Protein AF-A0A0L6VAX1-F1 (afdb_monomer)

Secondary structure (DSSP, 8-state):
------------PPB---TTHHHHHHHHHHHHHHHH-TTT-SSHHHHHHHHHHTB-GGGHHHHHHHHHHHHHT--

Nearest PDB structures (foldseek):
  7v3i-assembly1_D  TM=3.111E-01  e=7.757E+00  Dengue virus 2 Thailand/NGS-C/1944

Mean predicted aligned error: 7.7 Å

Organism: NCBI:txid27349

pLDDT: mean 81.94, std 18.38, range [28.28, 95.12]

Foldseek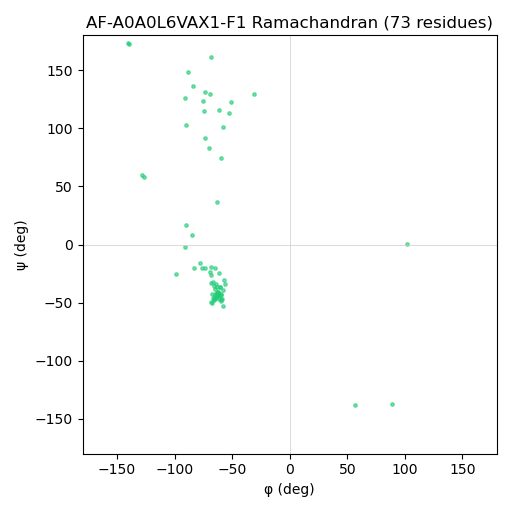 3Di:
DDPPPPPPPDDLQAAAPDDDPSVVVNCVVLVVVCVVCCVQDVDVLSSLLVNLVSHDHPSVVVSVVVNVVSVVPDD

Solvent-accessible surface area (backbone atoms only — not comparable to full-atom values): 4568 Å² total; per-residue (Å²): 135,80,82,75,79,69,91,62,96,62,76,84,74,54,45,49,69,58,76,63,71,58,45,54,52,48,51,51,52,54,51,51,52,43,69,75,36,48,87,78,33,80,47,71,63,52,47,51,48,50,55,43,69,38,39,25,74,72,35,38,75,62,30,51,65,50,42,55,49,61,63,66,72,56,134

Structure (mmCIF, N/CA/C/O backbone):
data_AF-A0A0L6VAX1-F1
#
_entry.id   AF-A0A0L6VAX1-F1
#
loop_
_atom_site.group_PDB
_atom_site.id
_atom_site.type_symbol
_atom_site.label_atom_id
_atom_site.label_alt_id
_atom_site.label_comp_id
_atom_site.label_asym_id
_atom_site.label_entity_id
_atom_site.label_seq_id
_atom_site.pdbx_PDB_ins_code
_atom_site.Cartn_x
_atom_site.Cartn_y
_atom_site.Cartn_z
_atom_site.occupancy
_atom_site.B_iso_or_equiv
_atom_site.auth_seq_id
_atom_site.auth_comp_id
_atom_site.auth_asym_id
_atom_site.auth_atom_id
_atom_site.pdbx_PDB_model_num
ATOM 1 N N . MET A 1 1 ? -3.555 -24.536 18.331 1.00 33.34 1 MET A N 1
ATOM 2 C CA . MET A 1 1 ? -4.529 -23.649 17.666 1.00 33.34 1 MET A CA 1
ATOM 3 C C . MET A 1 1 ? -3.950 -23.309 16.309 1.00 33.34 1 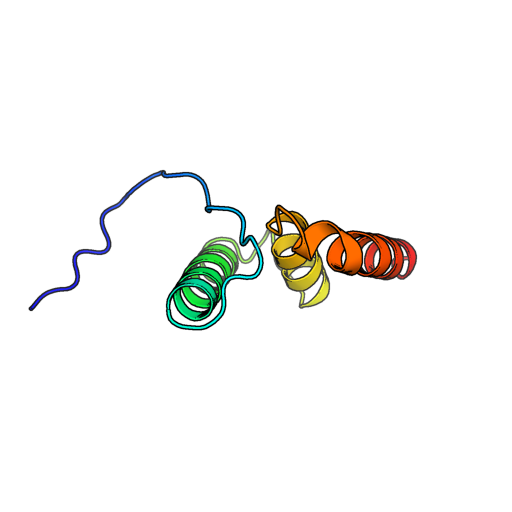MET A C 1
ATOM 5 O O . MET A 1 1 ? -3.052 -22.488 16.213 1.00 33.34 1 MET A O 1
ATOM 9 N N . THR A 1 2 ? -4.330 -24.079 15.298 1.00 28.28 2 THR 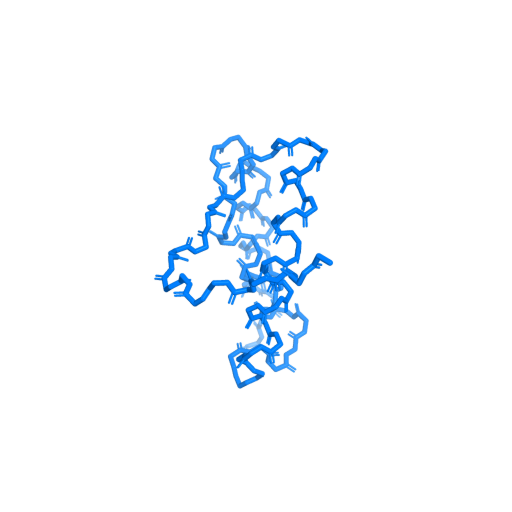A N 1
ATOM 10 C CA . THR A 1 2 ? -3.815 -23.957 13.934 1.00 28.28 2 THR A CA 1
ATOM 11 C C . THR A 1 2 ? -4.454 -22.717 13.323 1.00 28.28 2 THR A C 1
ATOM 13 O O . THR A 1 2 ? -5.677 -22.666 13.210 1.00 28.28 2 THR A O 1
ATOM 16 N N . LEU A 1 3 ? -3.663 -21.689 13.003 1.00 31.98 3 LEU A N 1
ATOM 17 C CA . LEU A 1 3 ? -4.171 -20.529 12.278 1.00 31.98 3 LEU A CA 1
ATOM 18 C C . LEU A 1 3 ? -4.388 -20.974 10.832 1.00 31.98 3 LEU A C 1
ATOM 20 O O . LEU A 1 3 ? -3.464 -20.968 10.023 1.00 31.98 3 LEU A O 1
ATOM 24 N N . SER A 1 4 ? -5.603 -21.437 10.543 1.00 35.56 4 SER A N 1
ATOM 25 C CA . SER A 1 4 ? -6.076 -21.629 9.181 1.00 35.56 4 SER A CA 1
ATOM 26 C C . SER A 1 4 ? -5.983 -20.281 8.483 1.00 35.56 4 SER A C 1
ATOM 28 O O . SER A 1 4 ? -6.831 -19.412 8.685 1.00 35.56 4 SER A O 1
ATOM 30 N N . ILE A 1 5 ? -4.943 -20.095 7.674 1.00 49.00 5 ILE A N 1
ATOM 31 C CA . ILE A 1 5 ? -4.923 -19.043 6.665 1.00 49.00 5 ILE A CA 1
ATOM 32 C C . ILE A 1 5 ? -5.934 -19.518 5.627 1.00 49.00 5 ILE A C 1
ATOM 34 O O . ILE A 1 5 ? -5.607 -20.248 4.692 1.00 49.00 5 ILE A O 1
ATOM 38 N N . GLY A 1 6 ? -7.207 -19.230 5.9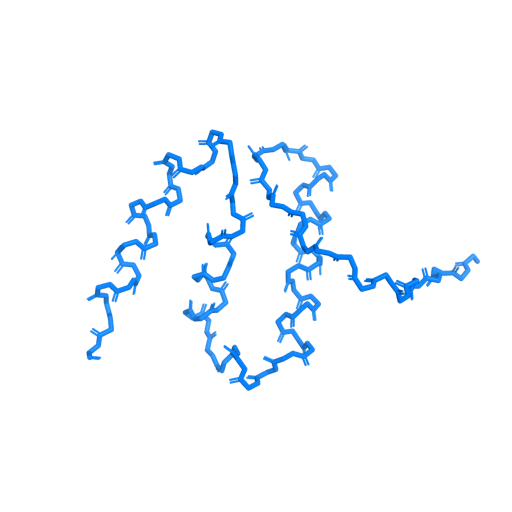04 1.00 41.38 6 GLY A N 1
ATOM 39 C CA . GLY A 1 6 ? -8.285 -19.442 4.965 1.00 41.38 6 GLY A CA 1
ATOM 40 C C . GLY A 1 6 ? -7.875 -18.778 3.665 1.00 41.38 6 GLY A C 1
ATOM 41 O O . GLY A 1 6 ? -7.552 -17.590 3.649 1.00 41.38 6 GLY A O 1
ATOM 42 N N . GLN A 1 7 ? -7.846 -19.578 2.605 1.00 44.78 7 GLN A N 1
ATOM 43 C CA . GLN A 1 7 ? -7.855 -19.140 1.218 1.00 44.78 7 GLN A CA 1
ATOM 44 C C . GLN A 1 7 ? -9.143 -18.339 0.996 1.00 44.78 7 GLN A C 1
ATOM 46 O O . GLN A 1 7 ? -10.124 -18.823 0.445 1.00 44.78 7 GLN A O 1
ATOM 51 N N . ASN A 1 8 ? -9.157 -17.122 1.518 1.00 39.22 8 ASN A N 1
ATOM 52 C CA . ASN A 1 8 ? -10.101 -16.094 1.174 1.00 39.22 8 ASN A CA 1
ATOM 53 C C . ASN A 1 8 ? -9.440 -15.362 0.017 1.00 39.22 8 ASN A C 1
ATOM 55 O O . ASN A 1 8 ? -8.532 -14.560 0.220 1.00 39.22 8 ASN A O 1
ATOM 59 N N . SER A 1 9 ? -9.898 -15.623 -1.197 1.00 47.56 9 SER A N 1
ATOM 60 C CA . SER A 1 9 ? -9.690 -14.778 -2.375 1.00 47.56 9 SER A CA 1
ATOM 61 C C . SER A 1 9 ? -10.355 -13.391 -2.214 1.00 47.56 9 SER A C 1
ATOM 63 O O . SER A 1 9 ? -10.906 -12.829 -3.156 1.00 47.56 9 SER A O 1
ATOM 65 N N . CYS A 1 10 ? -10.335 -12.834 -1.001 1.00 41.56 10 CYS A N 1
ATOM 66 C CA . CYS A 1 10 ? -11.014 -11.615 -0.604 1.00 41.56 10 CYS A CA 1
ATOM 67 C C . CYS A 1 10 ? -10.080 -10.426 -0.816 1.00 41.56 10 CYS A C 1
ATOM 69 O O . CYS A 1 10 ? -8.951 -10.431 -0.332 1.00 41.56 10 CYS A O 1
ATOM 71 N N . LEU A 1 11 ? -10.576 -9.431 -1.556 1.00 56.09 11 LEU A N 1
ATOM 72 C CA . LEU A 1 11 ? -9.974 -8.115 -1.764 1.00 56.09 11 LEU A CA 1
ATOM 73 C C . LEU A 1 11 ? -9.154 -7.647 -0.555 1.00 56.09 11 LEU A C 1
ATOM 75 O O . LEU A 1 11 ? -9.667 -7.626 0.563 1.00 56.09 11 LEU A O 1
ATOM 79 N N . LEU A 1 12 ? -7.912 -7.223 -0.804 1.00 71.50 12 LEU A N 1
ATOM 80 C CA . LEU A 1 12 ? -7.130 -6.470 0.170 1.00 71.50 12 LEU A CA 1
ATOM 81 C C . LEU A 1 12 ? -7.969 -5.271 0.630 1.00 71.50 12 LEU A C 1
ATOM 83 O O . LEU A 1 12 ? -8.295 -4.387 -0.169 1.00 71.50 12 LEU A O 1
ATOM 87 N N . GLU A 1 13 ? -8.367 -5.271 1.900 1.00 78.06 13 GLU A N 1
ATOM 88 C CA . GLU A 1 13 ? -9.157 -4.180 2.454 1.00 78.06 13 GLU A CA 1
ATOM 89 C C . GLU A 1 13 ? -8.279 -2.929 2.537 1.00 78.06 13 GLU A C 1
ATOM 91 O O . GLU A 1 13 ? -7.144 -2.970 3.021 1.00 78.06 13 GLU A O 1
ATOM 96 N N . ARG A 1 14 ? -8.784 -1.809 2.007 1.00 87.38 14 ARG A N 1
ATOM 97 C CA . ARG A 1 14 ? -8.015 -0.565 1.980 1.00 87.38 14 ARG A CA 1
ATOM 98 C C . ARG A 1 14 ? -7.959 0.041 3.374 1.00 87.38 14 ARG A C 1
ATOM 100 O O . ARG A 1 14 ? -8.997 0.256 3.992 1.00 87.38 14 ARG A O 1
ATOM 107 N N . PHE A 1 15 ? -6.765 0.411 3.811 1.00 89.88 15 PHE A N 1
ATOM 108 C CA . PHE A 1 15 ? -6.520 0.959 5.136 1.00 89.88 15 PHE A CA 1
ATOM 109 C C . PHE A 1 15 ? -6.984 2.409 5.257 1.00 89.88 15 PHE A C 1
ATOM 111 O O . PHE A 1 15 ? -6.520 3.275 4.518 1.00 89.88 15 PHE A O 1
ATOM 118 N N . ASP A 1 16 ? -7.862 2.681 6.215 1.00 90.25 16 ASP A N 1
ATOM 119 C CA . ASP A 1 16 ? -8.465 4.000 6.427 1.00 90.25 16 ASP A CA 1
ATOM 120 C C . ASP A 1 16 ? -7.690 4.900 7.403 1.00 90.25 16 ASP A C 1
ATOM 122 O O . ASP A 1 16 ? -8.068 6.054 7.607 1.00 90.25 16 ASP A O 1
ATOM 126 N N . GLY A 1 17 ? -6.597 4.394 7.986 1.00 87.25 17 GLY A N 1
ATOM 127 C CA . GLY A 1 17 ? -5.790 5.107 8.980 1.00 87.25 17 GLY A CA 1
ATOM 128 C C . GLY A 1 17 ? -6.028 4.683 10.421 1.00 87.25 17 GLY A C 1
ATOM 129 O O . GLY A 1 17 ? -5.376 5.224 11.314 1.00 87.25 17 GLY A O 1
ATOM 130 N N . THR A 1 18 ? -6.922 3.724 10.670 1.00 90.75 18 THR A N 1
ATOM 131 C CA . THR A 1 18 ? -7.217 3.242 12.021 1.00 90.75 18 THR A CA 1
ATOM 132 C C . THR A 1 18 ? -5.978 2.629 12.687 1.00 90.75 18 THR A C 1
ATOM 134 O O . THR A 1 18 ? -5.441 1.604 12.267 1.00 90.75 18 THR A O 1
ATOM 137 N N . CYS A 1 19 ? -5.510 3.245 13.772 1.00 84.56 19 CYS A N 1
ATOM 138 C CA . CYS A 1 19 ? -4.364 2.753 14.537 1.00 84.56 19 CYS A CA 1
ATOM 139 C C . CYS A 1 19 ? -4.653 1.428 15.272 1.00 84.56 19 CYS A C 1
ATOM 141 O O . CYS A 1 19 ? -5.797 1.069 15.547 1.00 84.56 19 CYS A O 1
ATOM 143 N N . GLY A 1 20 ? -3.587 0.724 15.665 1.00 89.75 20 GLY A N 1
ATOM 144 C CA . GLY A 1 20 ? -3.676 -0.497 16.470 1.00 89.75 20 GLY A CA 1
ATOM 145 C C . GLY A 1 20 ? -3.811 -1.766 15.616 1.00 89.75 20 GLY A C 1
ATOM 146 O O . GLY A 1 20 ? -3.088 -1.895 14.625 1.00 89.75 20 GLY A O 1
ATOM 147 N N . PRO A 1 21 ? -4.690 -2.721 15.974 1.00 90.06 21 PRO A N 1
ATOM 148 C CA . PRO A 1 21 ? -4.781 -4.014 15.288 1.00 90.06 21 PRO A CA 1
ATOM 149 C C . PRO A 1 21 ? -5.022 -3.918 13.775 1.00 90.06 21 PRO A C 1
ATOM 151 O O . PRO A 1 21 ? -4.485 -4.729 13.025 1.00 90.06 21 PRO A O 1
ATOM 154 N N . ALA A 1 22 ? -5.771 -2.908 13.320 1.00 87.31 22 ALA A N 1
ATOM 155 C CA . ALA A 1 22 ? -6.034 -2.680 11.899 1.00 87.31 22 ALA A CA 1
ATOM 156 C C . ALA A 1 22 ? -4.751 -2.361 11.110 1.00 87.31 22 ALA A C 1
ATOM 158 O O . ALA A 1 22 ? -4.522 -2.942 10.051 1.00 87.31 22 ALA A O 1
ATOM 159 N N . MET A 1 23 ? -3.862 -1.525 11.660 1.00 89.44 23 MET A N 1
ATOM 160 C CA . MET A 1 23 ? -2.558 -1.233 11.050 1.00 89.44 23 MET A CA 1
ATOM 161 C C . MET A 1 23 ? -1.698 -2.497 10.936 1.00 89.44 23 MET A C 1
ATOM 163 O O . MET A 1 23 ? -1.086 -2.749 9.900 1.00 89.44 23 MET A O 1
ATOM 167 N N . GLN A 1 24 ? -1.667 -3.326 11.984 1.00 91.06 24 GLN A N 1
ATOM 168 C CA . GLN A 1 24 ? -0.906 -4.575 11.951 1.00 91.06 24 GLN A CA 1
ATOM 169 C C . GLN A 1 24 ? -1.470 -5.552 10.912 1.00 91.06 24 GLN A C 1
ATOM 171 O O . GLN A 1 24 ? -0.699 -6.144 10.158 1.00 91.06 24 GLN A O 1
ATOM 176 N N . ALA A 1 25 ? -2.796 -5.697 10.843 1.00 90.56 25 ALA A N 1
ATOM 177 C CA . ALA A 1 25 ? -3.451 -6.544 9.852 1.00 90.56 25 ALA A CA 1
ATOM 178 C C . ALA A 1 25 ? -3.156 -6.066 8.422 1.00 90.56 25 ALA A C 1
ATOM 180 O O . ALA A 1 25 ? -2.800 -6.879 7.570 1.00 90.56 25 ALA A O 1
ATOM 181 N N . PHE A 1 26 ? -3.212 -4.754 8.179 1.00 90.81 26 PHE A N 1
ATOM 182 C CA . PHE A 1 26 ? -2.865 -4.159 6.891 1.00 90.81 26 PHE A CA 1
ATOM 183 C C . PHE A 1 26 ? -1.412 -4.451 6.488 1.00 90.81 26 PHE A C 1
ATOM 185 O O . PHE A 1 26 ? -1.158 -4.919 5.376 1.00 90.81 26 PHE A O 1
ATOM 192 N N . LEU A 1 27 ? -0.451 -4.244 7.396 1.00 91.56 27 LEU A N 1
ATOM 193 C CA . LEU A 1 27 ? 0.963 -4.539 7.133 1.00 91.56 27 LEU A CA 1
ATOM 194 C C . LEU A 1 27 ? 1.206 -6.030 6.869 1.00 91.56 27 LEU A C 1
ATOM 196 O O . LEU A 1 27 ? 1.971 -6.384 5.975 1.00 91.56 27 LEU A O 1
ATOM 200 N N . GLN A 1 28 ? 0.550 -6.914 7.624 1.00 93.31 28 GLN A N 1
ATOM 201 C CA . GLN A 1 28 ? 0.677 -8.357 7.427 1.00 93.31 28 GLN A CA 1
ATOM 202 C C . GLN A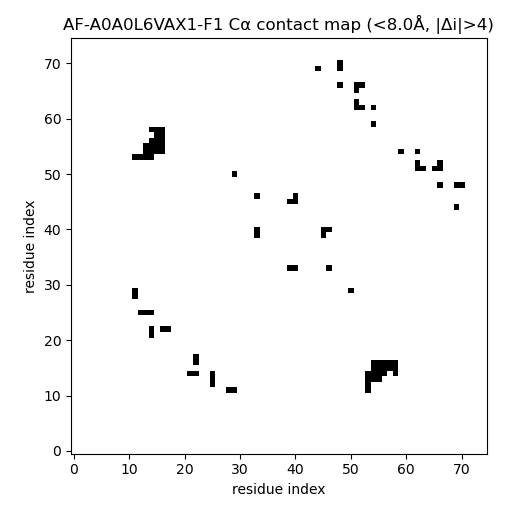 1 28 ? 0.111 -8.794 6.073 1.00 93.31 28 GLN A C 1
ATOM 204 O O . GLN A 1 28 ? 0.773 -9.535 5.350 1.00 93.31 28 GLN A O 1
ATOM 209 N N . GLN A 1 29 ? -1.082 -8.324 5.703 1.00 91.69 29 GLN A N 1
ATOM 210 C CA . GLN A 1 29 ? -1.718 -8.691 4.436 1.00 91.69 29 GLN A CA 1
ATOM 211 C C . GLN A 1 29 ? -0.947 -8.149 3.231 1.00 91.69 29 GLN A C 1
ATOM 213 O O . GLN A 1 29 ? -0.672 -8.899 2.295 1.00 91.69 29 GLN A O 1
ATOM 218 N N . THR A 1 30 ? -0.541 -6.876 3.263 1.00 91.81 30 THR A N 1
ATOM 219 C CA . THR A 1 30 ? 0.259 -6.279 2.182 1.00 91.81 30 THR A CA 1
ATOM 220 C C . THR A 1 30 ? 1.627 -6.945 2.060 1.00 91.81 30 THR A C 1
ATOM 222 O O . THR A 1 30 ? 2.046 -7.266 0.952 1.00 91.81 30 THR A O 1
ATOM 225 N N . GLY A 1 31 ? 2.292 -7.237 3.182 1.00 92.62 31 GLY A N 1
ATOM 226 C CA . GLY A 1 31 ? 3.558 -7.967 3.196 1.00 92.62 31 GLY A CA 1
ATOM 227 C C . GLY A 1 31 ? 3.441 -9.366 2.588 1.00 92.62 31 GLY A C 1
ATOM 228 O O . GLY A 1 31 ? 4.239 -9.726 1.725 1.00 92.62 31 GLY A O 1
ATOM 229 N N . LEU A 1 32 ? 2.420 -10.137 2.978 1.00 94.19 32 LEU A N 1
ATOM 230 C CA . LEU A 1 32 ? 2.158 -11.461 2.405 1.00 94.19 32 LEU A CA 1
ATOM 231 C C . LEU A 1 32 ? 1.842 -11.388 0.907 1.00 94.19 32 LEU A C 1
ATOM 233 O O . LEU A 1 32 ? 2.346 -12.211 0.147 1.00 94.19 32 LEU A O 1
ATOM 237 N N . TYR A 1 33 ? 1.060 -10.396 0.471 1.00 92.81 33 TYR A N 1
ATOM 238 C CA . TYR A 1 33 ? 0.746 -10.207 -0.946 1.00 92.81 33 TYR A CA 1
ATOM 239 C C . TYR A 1 33 ? 2.003 -9.908 -1.770 1.00 92.81 33 TYR A C 1
ATOM 241 O O . TYR A 1 33 ? 2.197 -10.518 -2.822 1.00 92.81 33 TYR A O 1
ATOM 249 N N . CYS A 1 34 ? 2.883 -9.032 -1.273 1.00 93.25 34 CYS A N 1
ATOM 250 C CA . CYS A 1 34 ? 4.154 -8.724 -1.926 1.00 93.25 34 CYS A CA 1
ATOM 251 C C . CYS A 1 34 ? 5.069 -9.953 -2.019 1.00 93.25 34 CYS A C 1
ATOM 253 O O . CYS A 1 34 ? 5.681 -10.187 -3.056 1.00 93.25 34 CYS A O 1
ATOM 255 N N . LEU A 1 35 ? 5.140 -10.759 -0.953 1.00 92.19 35 LEU A N 1
ATOM 256 C CA . LEU A 1 35 ? 5.930 -11.995 -0.932 1.00 92.19 35 LEU A CA 1
ATOM 257 C C . LEU A 1 35 ? 5.385 -13.065 -1.887 1.00 92.19 35 LEU A C 1
ATOM 259 O O . LEU A 1 35 ? 6.162 -13.844 -2.431 1.00 92.19 35 LEU A O 1
ATOM 263 N N . ALA A 1 36 ? 4.066 -13.108 -2.086 1.00 93.19 36 ALA A N 1
ATOM 264 C CA . ALA A 1 36 ? 3.417 -14.052 -2.991 1.00 93.19 36 ALA A CA 1
ATOM 265 C C . ALA A 1 36 ? 3.570 -13.681 -4.480 1.00 93.19 36 ALA A C 1
ATOM 267 O O . ALA A 1 36 ? 3.435 -14.561 -5.325 1.00 93.19 36 ALA A O 1
ATOM 268 N N . HIS A 1 37 ? 3.868 -12.414 -4.797 1.00 93.00 37 HIS A N 1
ATOM 269 C CA . HIS A 1 37 ? 3.973 -11.899 -6.171 1.00 93.00 37 HIS A CA 1
ATOM 270 C C . HIS A 1 37 ? 5.300 -11.153 -6.403 1.00 93.00 37 HIS A C 1
ATOM 272 O O . HIS A 1 37 ? 5.298 -9.957 -6.707 1.00 93.00 37 HIS A O 1
ATOM 278 N N . PRO A 1 38 ? 6.457 -11.819 -6.236 1.00 93.50 38 PRO A N 1
ATOM 279 C CA . PRO A 1 38 ? 7.763 -11.163 -6.320 1.00 93.50 38 PRO A CA 1
ATOM 280 C C . PRO A 1 38 ? 8.044 -10.534 -7.696 1.00 93.50 38 PRO A C 1
ATOM 282 O O . PRO A 1 38 ? 8.815 -9.585 -7.789 1.00 93.50 38 PRO A O 1
ATOM 285 N N . ASP A 1 39 ? 7.403 -11.028 -8.755 1.00 95.12 39 ASP A N 1
ATOM 286 C CA . ASP A 1 39 ? 7.447 -10.488 -10.116 1.00 95.12 39 ASP A CA 1
ATOM 287 C C . ASP A 1 39 ? 6.759 -9.118 -10.249 1.00 95.12 39 ASP A C 1
ATOM 289 O O . ASP A 1 39 ? 7.215 -8.276 -11.019 1.00 95.12 39 ASP A O 1
ATOM 293 N N . GLN A 1 40 ? 5.698 -8.870 -9.475 1.00 92.00 40 GLN A N 1
ATOM 294 C CA . GLN A 1 40 ? 4.989 -7.582 -9.441 1.00 92.00 40 GLN A CA 1
ATOM 295 C C . GLN A 1 40 ? 5.666 -6.566 -8.515 1.00 92.00 40 GLN A C 1
ATOM 297 O O . GLN A 1 40 ? 5.444 -5.363 -8.651 1.00 92.00 40 GLN A O 1
ATOM 302 N N . PHE A 1 41 ? 6.488 -7.051 -7.579 1.00 94.00 41 PHE A N 1
ATOM 303 C CA . PHE A 1 41 ? 7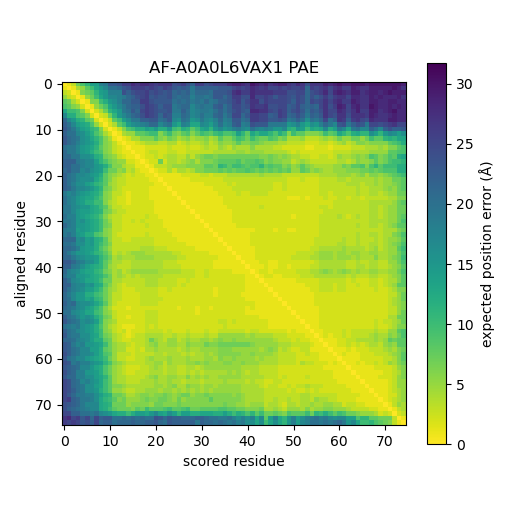.155 -6.245 -6.557 1.00 94.00 41 PHE A CA 1
ATOM 304 C C . PHE A 1 41 ? 8.679 -6.457 -6.536 1.00 94.00 41 PHE A C 1
ATOM 306 O O . PHE A 1 41 ? 9.228 -6.844 -5.495 1.00 94.00 41 PHE A O 1
ATOM 313 N N . PRO A 1 42 ? 9.379 -6.214 -7.663 1.00 92.38 42 PRO A N 1
ATOM 314 C CA . PRO A 1 42 ? 10.810 -6.497 -7.787 1.00 92.38 42 PRO A CA 1
ATOM 315 C C . PRO A 1 42 ? 11.690 -5.591 -6.912 1.00 92.38 42 PRO A C 1
ATOM 317 O O . PRO A 1 42 ? 12.837 -5.930 -6.624 1.00 92.38 42 PRO A O 1
ATOM 320 N N . ASP A 1 43 ? 11.165 -4.451 -6.469 1.00 92.50 43 ASP A N 1
ATOM 321 C CA . ASP A 1 43 ? 11.877 -3.441 -5.692 1.00 92.50 43 ASP A CA 1
ATOM 322 C C . ASP A 1 43 ? 10.991 -2.867 -4.578 1.00 92.50 43 ASP A C 1
ATOM 324 O O . ASP A 1 43 ? 9.802 -3.166 -4.459 1.00 92.50 43 ASP A O 1
ATOM 328 N N . ASP A 1 44 ? 11.573 -2.044 -3.711 1.00 92.00 44 ASP A N 1
ATOM 329 C CA . ASP A 1 44 ? 10.813 -1.423 -2.625 1.00 92.00 44 ASP A CA 1
ATOM 330 C C . ASP A 1 44 ? 9.883 -0.308 -3.116 1.00 92.00 44 ASP A C 1
ATOM 332 O O . ASP A 1 44 ? 8.899 0.016 -2.453 1.00 92.00 44 ASP A O 1
ATOM 336 N N . HIS A 1 45 ? 10.136 0.247 -4.301 1.00 91.12 45 HIS A N 1
ATOM 337 C CA . HIS A 1 45 ? 9.327 1.314 -4.886 1.00 91.12 45 HIS A CA 1
ATOM 338 C C . HIS A 1 45 ? 7.926 0.821 -5.264 1.00 91.12 45 HIS A C 1
ATOM 340 O O . HIS A 1 45 ? 6.927 1.386 -4.813 1.00 91.12 45 HIS A O 1
ATOM 346 N N . SER A 1 46 ? 7.847 -0.287 -5.997 1.00 92.31 46 SER A N 1
ATOM 347 C CA . SER A 1 46 ? 6.602 -0.976 -6.352 1.00 92.31 46 SER A CA 1
ATOM 348 C C . SER A 1 46 ? 5.797 -1.388 -5.112 1.00 92.31 46 SER A C 1
ATOM 350 O O . SER A 1 46 ? 4.576 -1.203 -5.077 1.00 92.31 46 SER A O 1
ATOM 352 N N . LYS A 1 47 ? 6.469 -1.842 -4.044 1.00 92.19 47 LYS A N 1
ATOM 353 C CA . LYS A 1 47 ? 5.832 -2.153 -2.748 1.00 92.19 47 LYS A CA 1
ATOM 354 C C . LYS A 1 47 ? 5.243 -0.906 -2.085 1.00 92.19 47 LYS A C 1
ATOM 356 O O . LYS A 1 47 ? 4.105 -0.941 -1.617 1.00 92.19 47 LYS A O 1
ATOM 361 N N . ILE A 1 48 ? 5.984 0.205 -2.063 1.00 92.19 48 ILE A N 1
ATOM 362 C CA . ILE A 1 48 ? 5.529 1.477 -1.478 1.00 92.19 48 ILE A CA 1
ATOM 363 C C . ILE A 1 48 ? 4.327 2.029 -2.252 1.00 92.19 48 ILE A C 1
ATOM 365 O O . ILE A 1 48 ? 3.323 2.394 -1.638 1.00 92.19 48 ILE A O 1
ATOM 369 N N . ILE A 1 49 ? 4.377 2.047 -3.589 1.00 92.31 49 ILE A N 1
ATOM 370 C CA . ILE A 1 49 ? 3.248 2.491 -4.422 1.00 92.31 49 ILE A CA 1
ATOM 371 C C . ILE A 1 49 ? 2.012 1.634 -4.159 1.00 92.31 49 ILE A C 1
ATOM 373 O O . ILE A 1 49 ? 0.911 2.169 -4.012 1.00 92.31 49 ILE A O 1
ATOM 377 N N . PHE A 1 50 ? 2.180 0.317 -4.054 1.00 91.94 50 PHE A N 1
ATOM 378 C CA . PHE A 1 50 ? 1.083 -0.586 -3.738 1.00 91.94 50 PHE A CA 1
ATOM 379 C C . PHE A 1 50 ? 0.460 -0.297 -2.374 1.00 91.94 50 PHE A C 1
ATOM 381 O O . PHE A 1 50 ? -0.761 -0.174 -2.284 1.00 91.94 50 PHE A O 1
ATOM 388 N N . MET A 1 51 ? 1.264 -0.110 -1.326 1.00 92.56 51 MET A N 1
ATOM 389 C CA . MET A 1 51 ? 0.744 0.256 -0.005 1.00 92.56 51 MET A CA 1
ATOM 390 C C . MET A 1 51 ? -0.020 1.586 -0.045 1.00 92.56 51 MET A C 1
ATOM 392 O O . MET A 1 51 ? -1.118 1.668 0.499 1.00 92.56 51 MET A O 1
ATOM 396 N N . LEU A 1 52 ? 0.503 2.600 -0.744 1.00 92.50 52 LEU A N 1
ATOM 397 C CA . LEU A 1 52 ? -0.155 3.904 -0.904 1.00 92.50 52 LEU A CA 1
ATOM 398 C C . LEU A 1 52 ? -1.475 3.809 -1.688 1.00 92.50 52 LEU A C 1
ATOM 400 O O . LEU A 1 52 ? -2.446 4.483 -1.349 1.00 92.50 52 LEU A O 1
ATOM 404 N N . ASN A 1 53 ? -1.544 2.960 -2.716 1.00 91.38 53 ASN A N 1
ATOM 405 C CA . ASN A 1 53 ? -2.771 2.739 -3.491 1.00 91.38 53 ASN A CA 1
ATOM 406 C C . ASN A 1 53 ? -3.861 2.028 -2.676 1.00 91.38 53 ASN A C 1
ATOM 408 O O . ASN A 1 53 ? -5.051 2.220 -2.936 1.00 91.38 53 ASN A O 1
ATOM 412 N N . ASN A 1 54 ? -3.465 1.250 -1.668 1.00 91.94 54 ASN A N 1
ATOM 413 C CA . ASN A 1 54 ? -4.371 0.546 -0.766 1.00 91.94 54 ASN A CA 1
ATOM 414 C C . ASN A 1 54 ? -4.753 1.362 0.478 1.00 91.94 54 ASN A C 1
ATOM 416 O O . ASN A 1 54 ? -5.287 0.814 1.434 1.00 91.94 54 ASN A O 1
ATOM 420 N N . MET A 1 55 ? -4.540 2.677 0.463 1.00 91.06 55 MET A N 1
ATOM 421 C CA . MET A 1 55 ? -5.047 3.603 1.481 1.00 91.06 55 MET A CA 1
ATOM 422 C C . MET A 1 55 ? -6.447 4.110 1.119 1.00 91.06 55 MET A C 1
ATOM 424 O O . MET A 1 55 ? -6.781 4.228 -0.061 1.00 91.06 55 MET A O 1
ATOM 428 N N . SER A 1 56 ? -7.296 4.396 2.101 1.00 90.88 56 SER A N 1
ATOM 429 C CA . SER A 1 56 ? -8.676 4.875 1.931 1.00 90.88 56 SER A CA 1
ATOM 430 C C . SER A 1 56 ? -9.041 5.950 2.962 1.00 90.88 56 SER A C 1
ATOM 432 O O . SER A 1 56 ? -8.257 6.293 3.847 1.00 90.88 56 SER A O 1
ATOM 434 N N . GLY A 1 57 ? -10.226 6.549 2.817 1.00 88.62 57 GLY A N 1
ATOM 435 C CA . GLY A 1 57 ? -10.717 7.553 3.762 1.00 88.62 57 GLY A CA 1
ATOM 436 C C . GLY A 1 57 ? -9.754 8.731 3.924 1.00 88.62 57 GLY A C 1
ATOM 437 O O . GLY A 1 57 ? -9.171 9.212 2.947 1.00 88.62 57 GLY A O 1
ATOM 438 N N . ASP A 1 58 ? -9.562 9.177 5.164 1.00 87.88 58 ASP A N 1
ATOM 439 C CA . ASP A 1 58 ? -8.713 10.329 5.480 1.00 87.88 58 ASP A CA 1
ATOM 440 C C . ASP A 1 58 ? -7.229 10.112 5.165 1.00 87.88 58 ASP A C 1
ATOM 442 O O . ASP A 1 58 ? -6.506 11.089 4.950 1.00 87.88 58 ASP A O 1
ATOM 446 N N . THR A 1 59 ? -6.768 8.862 5.046 1.00 89.06 59 THR A N 1
ATOM 447 C CA . THR A 1 59 ? -5.365 8.603 4.689 1.00 89.06 59 THR A CA 1
ATOM 448 C C . THR A 1 59 ? -5.015 8.971 3.258 1.00 89.06 59 THR A C 1
ATOM 450 O O . THR A 1 59 ? -3.872 9.326 2.971 1.00 89.06 59 THR A O 1
ATOM 453 N N . THR A 1 60 ? -6.005 9.009 2.362 1.00 91.12 60 THR A N 1
ATOM 454 C CA . THR A 1 60 ? -5.801 9.437 0.969 1.00 91.12 60 THR A CA 1
ATOM 455 C C . THR A 1 60 ? -5.216 10.846 0.864 1.00 91.12 60 THR A C 1
ATOM 457 O O . THR A 1 60 ? -4.434 11.107 -0.050 1.00 91.12 60 THR A O 1
ATOM 460 N N . LYS A 1 61 ? -5.515 11.727 1.833 1.00 91.62 61 LYS A N 1
ATOM 461 C CA . LYS A 1 61 ? -5.042 13.120 1.865 1.00 91.62 61 LYS A CA 1
ATOM 462 C C . LYS A 1 61 ? -3.518 13.224 1.917 1.00 91.62 61 LYS A C 1
ATOM 464 O O . LYS A 1 61 ? -2.952 14.120 1.299 1.00 91.62 61 LYS A O 1
ATOM 469 N N . TRP A 1 62 ? -2.850 12.315 2.628 1.00 88.31 62 TRP A N 1
ATOM 470 C CA . TRP A 1 62 ? -1.387 12.261 2.679 1.00 88.31 62 TRP A CA 1
ATOM 471 C C . TRP A 1 62 ? -0.804 11.211 1.724 1.00 88.31 62 TRP A C 1
ATO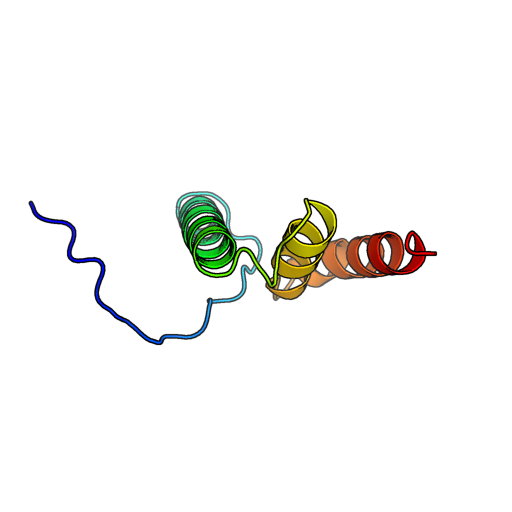M 473 O O . TRP A 1 62 ? 0.310 11.390 1.236 1.00 88.31 62 TRP A O 1
ATOM 483 N N . ALA A 1 63 ? -1.561 10.165 1.375 1.00 90.69 63 ALA A N 1
ATOM 484 C CA . ALA A 1 63 ? -1.118 9.130 0.443 1.00 90.69 63 ALA A CA 1
ATOM 485 C C . ALA A 1 63 ? -0.959 9.643 -0.997 1.00 90.69 63 ALA A C 1
ATOM 487 O O . ALA A 1 63 ? 0.026 9.324 -1.660 1.00 90.69 63 ALA A O 1
ATOM 488 N N . GLN A 1 64 ? -1.906 10.451 -1.485 1.00 91.81 64 GLN A N 1
ATOM 489 C CA . GLN A 1 64 ? -1.904 10.965 -2.859 1.00 91.81 64 GLN A CA 1
ATOM 490 C C . GLN A 1 64 ? -0.645 11.769 -3.228 1.00 91.81 64 GLN A C 1
ATOM 492 O O . GLN A 1 64 ? -0.016 11.423 -4.231 1.00 91.81 64 GLN A O 1
ATOM 497 N N . PRO A 1 65 ? -0.224 12.800 -2.466 1.00 91.81 65 PRO A N 1
ATOM 498 C CA . PRO A 1 65 ? 0.970 13.567 -2.823 1.00 91.81 65 PRO A CA 1
ATOM 499 C C . PRO A 1 65 ? 2.250 12.718 -2.772 1.00 91.81 65 PRO A C 1
ATOM 501 O O . PRO A 1 65 ? 3.143 12.899 -3.604 1.00 91.81 65 PRO A O 1
ATOM 504 N N . LEU A 1 66 ? 2.331 11.752 -1.850 1.00 90.19 66 LEU A N 1
ATOM 505 C CA . LEU A 1 66 ? 3.448 10.806 -1.789 1.00 90.19 66 LEU A CA 1
ATOM 506 C C . LEU A 1 66 ? 3.457 9.901 -3.020 1.00 90.19 66 LEU A C 1
ATOM 508 O O . LEU A 1 66 ? 4.484 9.784 -3.680 1.00 90.19 66 LEU A O 1
ATOM 512 N N . ASN A 1 67 ? 2.309 9.329 -3.382 1.00 88.88 67 ASN A N 1
ATOM 513 C CA . ASN A 1 67 ? 2.175 8.446 -4.537 1.00 88.88 67 ASN A CA 1
ATOM 514 C C . ASN A 1 67 ? 2.592 9.157 -5.833 1.00 88.88 67 ASN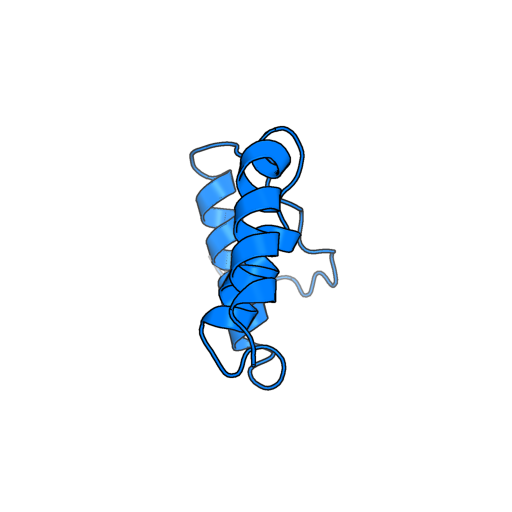 A C 1
ATOM 516 O O . ASN A 1 67 ? 3.432 8.648 -6.568 1.00 88.88 67 ASN A O 1
ATOM 520 N N . GLN A 1 68 ? 2.120 10.389 -6.045 1.00 88.31 68 GLN A N 1
ATOM 521 C CA . GLN A 1 68 ? 2.531 11.222 -7.179 1.00 88.31 68 GLN A CA 1
ATOM 522 C C . GLN A 1 68 ? 4.034 11.521 -7.192 1.00 88.31 68 GLN A C 1
ATOM 524 O O . GLN A 1 68 ? 4.631 11.620 -8.263 1.00 88.31 68 GLN A O 1
ATOM 529 N N . THR A 1 69 ? 4.640 11.709 -6.017 1.00 88.38 69 THR A N 1
ATOM 530 C CA . THR A 1 69 ? 6.082 11.947 -5.893 1.00 88.38 69 THR A CA 1
ATOM 531 C C . THR A 1 69 ? 6.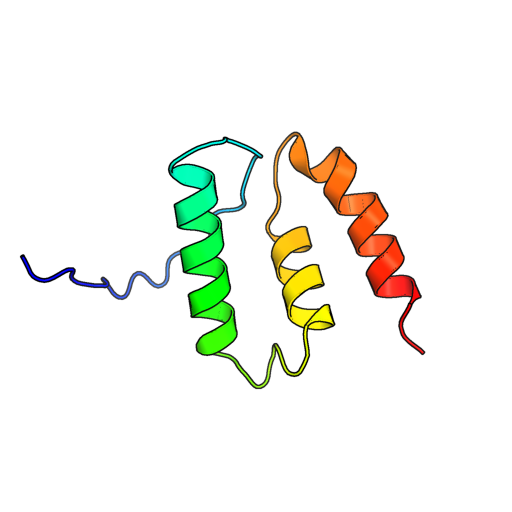860 10.694 -6.276 1.00 88.38 69 THR A C 1
ATOM 533 O O . THR A 1 69 ? 7.734 10.766 -7.132 1.00 88.38 69 THR A O 1
ATOM 536 N N . PHE A 1 70 ? 6.497 9.534 -5.727 1.00 84.69 70 PHE A N 1
ATOM 537 C CA . PHE A 1 70 ? 7.147 8.267 -6.063 1.00 84.69 70 PHE A CA 1
ATOM 538 C C . PHE A 1 70 ? 6.960 7.893 -7.536 1.00 84.69 70 PHE A C 1
ATOM 540 O O . PHE A 1 70 ? 7.906 7.421 -8.157 1.00 84.69 70 PHE A O 1
ATOM 547 N N . GLN A 1 71 ? 5.802 8.175 -8.133 1.00 83.00 71 GLN A N 1
ATOM 548 C CA . GLN A 1 71 ? 5.576 7.966 -9.567 1.00 83.00 71 GLN A CA 1
ATOM 549 C C . GLN A 1 71 ? 6.437 8.879 -10.452 1.00 83.00 71 GLN A C 1
ATOM 551 O O . GLN A 1 71 ? 6.885 8.448 -11.508 1.00 83.00 71 GLN A O 1
ATOM 556 N N . ARG A 1 72 ? 6.691 10.128 -10.035 1.00 83.56 72 ARG A N 1
ATOM 557 C CA . ARG A 1 72 ? 7.530 11.083 -10.785 1.00 83.56 72 ARG A CA 1
ATOM 558 C C . ARG A 1 72 ? 9.032 10.857 -10.645 1.00 83.56 72 ARG A C 1
ATOM 560 O O . ARG A 1 72 ? 9.789 11.430 -11.417 1.00 83.56 72 ARG A O 1
ATOM 567 N N . LEU A 1 73 ? 9.463 10.074 -9.661 1.00 76.94 73 LEU A N 1
ATOM 568 C CA . LEU A 1 73 ? 10.873 9.737 -9.450 1.00 76.94 73 LEU A CA 1
ATOM 569 C C . LEU A 1 73 ? 11.340 8.541 -10.305 1.00 76.94 73 LEU A C 1
ATOM 571 O O . LEU A 1 73 ? 12.462 8.075 -10.122 1.00 76.94 73 LEU A O 1
ATOM 575 N N . LEU A 1 74 ? 10.508 8.060 -11.235 1.00 60.81 74 LEU A N 1
ATOM 576 C CA . LEU A 1 74 ? 10.901 7.090 -12.259 1.00 60.81 74 LEU A CA 1
ATOM 577 C C . LEU A 1 74 ? 11.549 7.806 -13.467 1.00 60.81 74 LEU A C 1
ATOM 579 O O . LEU A 1 74 ? 11.016 8.834 -13.894 1.00 60.81 74 LEU A O 1
ATOM 583 N N . PRO A 1 75 ? 12.667 7.297 -14.020 1.00 58.66 75 PRO A N 1
ATOM 584 C CA . PRO A 1 75 ? 13.118 7.637 -15.371 1.00 58.66 75 PRO A CA 1
ATOM 585 C C . PRO A 1 75 ? 12.198 7.063 -16.460 1.00 58.66 75 PRO A C 1
ATOM 587 O O . PRO A 1 75 ? 11.547 6.021 -16.212 1.00 58.66 75 PRO A O 1
#

Radius of gyration: 13.75 Å; Cα contacts (8 Å, |Δi|>4): 48; chains: 1; bounding box: 24×38×33 Å

Sequence (75 aa):
MTLSIGQNSCLLERFDGTCGPAMQAFLQQTGLYCLAHPDQFPDDHSKIIFMLNNMSGDTTKWAQPLNQTFQRLLP